Protein AF-A0A2J6H6L0-F1 (afdb_monomer_lite)

Structure (mmCIF, N/CA/C/O backbone):
data_AF-A0A2J6H6L0-F1
#
_entry.id   AF-A0A2J6H6L0-F1
#
loop_
_atom_site.group_PDB
_atom_site.id
_atom_site.type_symbol
_atom_site.label_atom_id
_atom_site.label_alt_id
_atom_site.label_comp_id
_atom_site.label_asym_id
_atom_site.label_entity_id
_atom_site.label_seq_id
_atom_site.pdbx_PDB_ins_code
_atom_site.Cartn_x
_atom_site.Cartn_y
_atom_site.Cartn_z
_atom_site.occupancy
_atom_site.B_iso_or_equiv
_atom_site.auth_seq_id
_atom_site.auth_comp_id
_atom_site.auth_asym_id
_atom_site.auth_atom_id
_atom_site.pdbx_PDB_model_num
ATOM 1 N N . MET A 1 1 ? -9.270 4.298 15.848 1.00 95.62 1 MET A N 1
ATOM 2 C CA . MET A 1 1 ? -9.483 4.550 14.409 1.00 95.62 1 MET A CA 1
ATOM 3 C C . MET A 1 1 ? -8.929 3.376 13.631 1.00 95.62 1 MET A C 1
ATOM 5 O O . MET A 1 1 ? -7.984 2.751 14.103 1.00 95.62 1 MET A O 1
ATOM 9 N N . LYS A 1 2 ? -9.512 3.080 12.476 1.00 97.06 2 LYS A N 1
ATOM 10 C CA . LYS A 1 2 ? -9.077 2.041 11.554 1.00 97.06 2 LYS A CA 1
ATOM 11 C C . LYS A 1 2 ? -8.289 2.673 10.411 1.00 97.06 2 LYS A C 1
ATOM 13 O O . LYS A 1 2 ? -8.849 3.412 9.605 1.00 97.06 2 LYS A O 1
ATOM 18 N N . PHE A 1 3 ? -6.991 2.406 10.368 1.00 97.88 3 PHE A N 1
ATOM 19 C CA . PHE A 1 3 ? -6.076 2.904 9.347 1.00 97.88 3 PHE A CA 1
ATOM 20 C C . PHE A 1 3 ? -6.000 1.912 8.192 1.00 97.88 3 PHE A C 1
ATOM 22 O O . PHE A 1 3 ? -5.641 0.759 8.401 1.00 97.88 3 PHE A O 1
ATOM 29 N N . PHE A 1 4 ? -6.288 2.346 6.972 1.00 97.44 4 PHE A N 1
ATOM 30 C CA . PHE A 1 4 ? -5.925 1.586 5.784 1.00 97.44 4 PHE A CA 1
ATOM 31 C C . PHE A 1 4 ? -4.509 1.955 5.344 1.00 97.44 4 PHE A C 1
ATOM 33 O O . PHE A 1 4 ? -4.210 3.140 5.182 1.00 97.44 4 PHE A O 1
ATOM 40 N N . LEU A 1 5 ? -3.656 0.952 5.143 1.00 96.88 5 LEU A N 1
ATOM 41 C CA . LEU A 1 5 ? -2.273 1.132 4.709 1.00 96.88 5 LEU A CA 1
ATOM 42 C C . LEU A 1 5 ? -2.144 0.839 3.209 1.00 96.88 5 LEU A C 1
ATOM 44 O O . LEU A 1 5 ? -2.508 -0.232 2.734 1.00 96.88 5 LEU A O 1
ATOM 48 N N . SER A 1 6 ? -1.621 1.813 2.466 1.00 95.50 6 SER A N 1
ATOM 49 C CA . SER A 1 6 ? -1.423 1.772 1.009 1.00 95.50 6 SER A CA 1
ATOM 50 C C . SER A 1 6 ? 0.059 1.879 0.628 1.00 95.50 6 SER A C 1
ATOM 52 O O . SER A 1 6 ? 0.442 2.691 -0.218 1.00 95.50 6 SER A O 1
ATOM 54 N N . PHE A 1 7 ? 0.916 1.168 1.353 1.00 94.00 7 PHE A N 1
ATOM 55 C CA . PHE A 1 7 ? 2.371 1.176 1.216 1.00 94.00 7 PHE A CA 1
ATOM 56 C C . PHE A 1 7 ? 2.935 0.059 2.092 1.00 94.00 7 PHE A C 1
ATOM 58 O O . PHE A 1 7 ? 2.274 -0.381 3.026 1.00 94.00 7 PHE A O 1
ATOM 65 N N . LEU A 1 8 ? 4.160 -0.376 1.811 1.00 89.81 8 LEU A N 1
ATOM 66 C CA . LEU A 1 8 ? 4.878 -1.351 2.634 1.00 89.81 8 LEU A CA 1
ATOM 67 C C . LEU A 1 8 ? 4.145 -2.677 2.927 1.00 89.81 8 LEU A C 1
ATOM 69 O O . LEU A 1 8 ? 4.583 -3.434 3.786 1.00 89.81 8 LEU A O 1
ATOM 73 N N . GLN A 1 9 ? 3.130 -3.034 2.140 1.00 92.06 9 GLN A N 1
ATOM 74 C CA . GLN A 1 9 ? 2.534 -4.369 2.117 1.00 92.06 9 GLN A CA 1
ATOM 75 C C . GLN A 1 9 ? 3.093 -5.212 0.962 1.00 92.06 9 GLN A C 1
ATOM 77 O O . GLN A 1 9 ? 3.163 -4.740 -0.176 1.00 92.06 9 GLN A O 1
ATOM 82 N N . SER A 1 10 ? 3.458 -6.466 1.238 1.00 91.50 10 SER A N 1
ATOM 83 C CA . SER A 1 10 ? 3.824 -7.426 0.196 1.00 91.50 10 SER A CA 1
ATOM 84 C C . SER A 1 10 ? 3.579 -8.870 0.638 1.00 91.50 10 SER A C 1
ATOM 86 O O . SER A 1 10 ? 3.953 -9.228 1.755 1.00 91.50 10 SER A O 1
ATOM 88 N N . PRO A 1 11 ? 3.026 -9.738 -0.229 1.00 87.25 11 PRO A N 1
ATOM 89 C CA . PRO A 1 11 ? 2.933 -11.174 0.036 1.00 87.25 11 PRO A CA 1
ATOM 90 C C . PRO A 1 11 ? 4.283 -11.895 -0.119 1.00 87.25 11 PRO A C 1
ATOM 92 O O . PRO A 1 11 ? 4.422 -13.051 0.278 1.00 87.25 11 PRO A O 1
ATOM 95 N N . VAL A 1 12 ? 5.276 -11.237 -0.727 1.00 89.50 12 VAL A N 1
ATOM 96 C CA . VAL A 1 12 ? 6.600 -11.803 -1.011 1.00 89.50 12 VAL A CA 1
ATOM 97 C C . VAL A 1 12 ? 7.718 -10.872 -0.557 1.00 89.50 12 VAL A C 1
ATOM 99 O O . VAL A 1 12 ? 7.549 -9.662 -0.431 1.00 89.50 12 VAL A O 1
ATOM 102 N N . ARG A 1 13 ? 8.912 -11.422 -0.347 1.00 89.44 13 ARG A N 1
ATOM 103 C CA . ARG A 1 13 ? 10.073 -10.615 0.024 1.00 89.44 13 ARG A CA 1
ATOM 104 C C . ARG A 1 13 ? 10.716 -9.989 -1.213 1.00 89.44 13 ARG A C 1
ATOM 106 O O . ARG A 1 13 ? 11.305 -10.699 -2.026 1.00 89.44 13 ARG A O 1
ATOM 113 N N . HIS A 1 14 ? 10.652 -8.665 -1.317 1.00 91.62 14 HIS A N 1
ATOM 114 C CA . HIS A 1 14 ? 11.340 -7.894 -2.357 1.00 91.62 14 HIS A CA 1
ATOM 115 C C . HIS A 1 14 ? 12.709 -7.395 -1.878 1.00 91.62 14 HIS A C 1
ATOM 117 O O . HIS A 1 14 ? 12.919 -7.244 -0.673 1.00 91.62 14 HIS A O 1
ATOM 123 N N . PRO A 1 15 ? 13.651 -7.085 -2.790 1.00 91.12 15 PRO A N 1
ATOM 124 C CA . PRO A 1 15 ? 14.948 -6.503 -2.446 1.00 91.12 15 PRO A CA 1
ATOM 125 C C . PRO A 1 15 ? 14.834 -5.006 -2.091 1.00 91.12 15 PRO A C 1
ATOM 127 O O . PRO A 1 15 ? 15.557 -4.171 -2.631 1.00 91.12 15 PRO A O 1
ATOM 130 N N . VAL A 1 16 ? 13.916 -4.655 -1.186 1.00 88.00 16 VAL A N 1
ATOM 131 C CA . VAL A 1 16 ? 13.722 -3.294 -0.675 1.00 88.00 16 VAL A CA 1
ATOM 132 C C . VAL A 1 16 ? 14.387 -3.198 0.707 1.00 88.00 16 VAL A C 1
ATOM 134 O O . VAL A 1 16 ? 13.987 -3.911 1.632 1.00 88.00 16 VAL A O 1
ATOM 137 N N . PRO A 1 17 ? 15.428 -2.362 0.884 1.00 86.38 17 PRO A N 1
ATOM 138 C CA . PRO A 1 17 ? 16.156 -2.276 2.148 1.00 86.38 17 PRO A CA 1
ATOM 139 C C . PRO A 1 17 ? 15.264 -1.887 3.331 1.00 86.38 17 PRO A C 1
ATOM 141 O O . PRO A 1 17 ? 14.474 -0.952 3.233 1.00 86.38 17 PRO A O 1
ATOM 144 N N . ALA A 1 18 ? 15.436 -2.582 4.462 1.00 85.38 18 ALA A N 1
ATOM 145 C CA . ALA A 1 18 ? 14.750 -2.319 5.737 1.00 85.38 18 ALA A CA 1
ATOM 146 C C . ALA A 1 18 ? 13.210 -2.272 5.664 1.00 85.38 18 ALA A C 1
ATOM 148 O O . ALA A 1 18 ? 12.556 -1.781 6.579 1.00 85.38 18 ALA A O 1
ATOM 149 N N . TYR A 1 19 ? 12.626 -2.798 4.593 1.00 84.94 19 TYR A N 1
ATOM 150 C CA . TYR A 1 19 ? 11.196 -2.747 4.346 1.00 84.94 19 TYR A CA 1
ATOM 151 C C . TYR A 1 19 ? 10.383 -3.452 5.442 1.00 84.94 19 TYR A C 1
ATOM 153 O O . TYR A 1 19 ? 9.518 -2.826 6.050 1.00 84.94 19 TYR A O 1
ATOM 161 N N . ASP A 1 20 ? 10.740 -4.702 5.765 1.00 86.00 20 ASP A N 1
ATOM 162 C CA . ASP A 1 20 ? 10.042 -5.512 6.777 1.00 86.00 20 ASP A CA 1
ATOM 163 C C . ASP A 1 20 ? 10.091 -4.835 8.159 1.00 86.00 20 ASP A C 1
ATOM 165 O O . ASP A 1 20 ? 9.158 -4.920 8.957 1.00 86.00 20 ASP A O 1
ATOM 169 N N . PHE A 1 21 ? 11.192 -4.125 8.440 1.00 91.44 21 PHE A N 1
ATOM 170 C CA . PHE A 1 21 ? 11.355 -3.355 9.670 1.00 91.44 21 PHE A CA 1
ATOM 171 C C . PHE A 1 21 ? 10.363 -2.189 9.732 1.00 91.44 21 PHE A C 1
ATOM 173 O O . PHE A 1 21 ? 9.690 -2.023 10.747 1.00 91.44 21 PHE A O 1
ATOM 180 N N . TRP A 1 22 ? 10.246 -1.395 8.662 1.00 91.12 22 TRP A N 1
ATOM 181 C CA . TRP A 1 22 ? 9.327 -0.254 8.628 1.00 91.12 22 TRP A CA 1
ATOM 182 C C . TRP A 1 22 ? 7.861 -0.683 8.635 1.00 91.12 22 TRP A C 1
ATOM 184 O O . TRP A 1 22 ? 7.061 -0.074 9.346 1.00 91.12 22 TRP A O 1
ATOM 194 N N . GLU A 1 23 ? 7.520 -1.744 7.902 1.00 91.75 23 GLU A N 1
ATOM 195 C CA . GLU A 1 23 ? 6.189 -2.352 7.930 1.00 91.75 23 GLU A CA 1
ATOM 196 C C . GLU A 1 23 ? 5.808 -2.753 9.365 1.00 91.75 23 GLU A C 1
ATOM 198 O O . GLU A 1 23 ? 4.762 -2.345 9.880 1.00 91.75 23 GLU A O 1
ATOM 203 N N . HIS A 1 24 ? 6.690 -3.494 10.043 1.00 93.38 24 HIS A N 1
ATOM 204 C CA . HIS A 1 24 ? 6.492 -3.924 11.424 1.00 93.38 24 HIS A CA 1
ATOM 205 C C . HIS A 1 24 ? 6.364 -2.741 12.389 1.00 93.38 24 HIS A C 1
ATOM 207 O O . HIS A 1 24 ? 5.430 -2.692 13.193 1.00 93.38 24 HIS A O 1
ATOM 213 N N . TYR A 1 25 ? 7.285 -1.778 12.298 1.00 94.81 25 TYR A N 1
ATOM 214 C CA . TYR A 1 25 ? 7.315 -0.607 13.168 1.00 94.81 25 TYR A CA 1
ATOM 215 C C . TYR A 1 25 ? 6.021 0.206 13.058 1.00 94.81 25 TYR A C 1
ATOM 217 O O . TYR A 1 25 ? 5.428 0.573 14.071 1.00 94.81 25 TYR A O 1
ATOM 225 N N . LEU A 1 26 ? 5.535 0.437 11.837 1.00 94.62 26 LEU A N 1
ATOM 226 C CA . LEU A 1 26 ? 4.325 1.218 11.607 1.00 94.62 26 LEU A CA 1
ATOM 227 C C . LEU A 1 26 ? 3.066 0.491 12.100 1.00 94.62 26 LEU A C 1
ATOM 229 O O . LEU A 1 26 ? 2.248 1.078 12.811 1.00 94.62 26 LEU A O 1
ATOM 233 N N . LYS A 1 27 ? 2.927 -0.800 11.775 1.00 96.31 27 LYS A N 1
ATOM 234 C CA . LYS A 1 27 ? 1.789 -1.627 12.207 1.00 96.31 27 LYS A CA 1
ATOM 235 C C . LYS A 1 27 ? 1.706 -1.745 13.728 1.00 96.31 27 LYS A C 1
ATOM 237 O O . LYS A 1 27 ? 0.604 -1.706 14.280 1.00 96.31 27 LYS A O 1
ATOM 242 N N . ASN A 1 28 ? 2.845 -1.873 14.405 1.00 97.38 28 ASN A N 1
ATOM 243 C CA . ASN A 1 28 ? 2.885 -1.902 15.865 1.00 97.38 28 ASN A CA 1
ATOM 244 C C . ASN A 1 28 ? 2.629 -0.528 16.471 1.00 97.38 28 ASN A C 1
ATOM 246 O O . ASN A 1 28 ? 1.815 -0.443 17.380 1.00 97.38 28 ASN A O 1
ATOM 250 N N . GLY A 1 29 ? 3.210 0.542 15.924 1.00 97.56 29 GLY A N 1
ATOM 251 C CA . GLY A 1 29 ? 2.959 1.902 16.406 1.00 97.56 29 GLY A CA 1
ATOM 252 C C . GLY A 1 29 ? 1.475 2.285 16.360 1.00 97.56 29 GLY A C 1
ATOM 253 O O . GLY A 1 29 ? 0.954 2.857 17.315 1.00 97.56 29 GLY A O 1
ATOM 254 N N . ILE A 1 30 ? 0.754 1.899 15.297 1.00 97.69 30 ILE A N 1
ATOM 255 C CA . ILE A 1 30 ? -0.706 2.089 15.212 1.00 97.69 30 ILE A CA 1
ATOM 256 C C . ILE A 1 30 ? -1.422 1.319 16.332 1.00 97.69 30 ILE A C 1
ATOM 258 O O . ILE A 1 30 ? -2.292 1.872 17.005 1.00 97.69 30 ILE A O 1
ATOM 262 N N . LYS A 1 31 ? -1.047 0.056 16.565 1.00 98.19 31 LYS A N 1
ATOM 263 C CA . LYS A 1 31 ? -1.644 -0.768 17.627 1.00 98.19 31 LYS A CA 1
ATOM 264 C C . LYS A 1 31 ? -1.355 -0.223 19.026 1.00 98.19 31 LYS A C 1
ATOM 266 O O . LYS A 1 31 ? -2.270 -0.135 19.840 1.00 98.19 31 LYS A O 1
ATOM 271 N N . GLU A 1 32 ? -0.116 0.171 19.299 1.00 98.25 32 GLU A N 1
ATOM 272 C CA . GLU A 1 32 ? 0.321 0.750 20.576 1.00 98.25 32 GLU A CA 1
ATOM 273 C C . GLU A 1 32 ? -0.398 2.068 20.888 1.00 98.25 32 GLU A C 1
ATOM 275 O O . GLU A 1 32 ? -0.712 2.341 22.044 1.00 98.25 32 GLU A O 1
ATOM 280 N N . ALA A 1 33 ? -0.751 2.844 19.859 1.00 98.00 33 ALA A N 1
ATOM 281 C CA . ALA A 1 33 ? -1.574 4.045 19.989 1.00 98.00 33 ALA A CA 1
ATOM 282 C C . ALA A 1 33 ? -3.074 3.762 20.248 1.00 98.00 33 ALA A C 1
ATOM 284 O O . ALA A 1 33 ? -3.874 4.6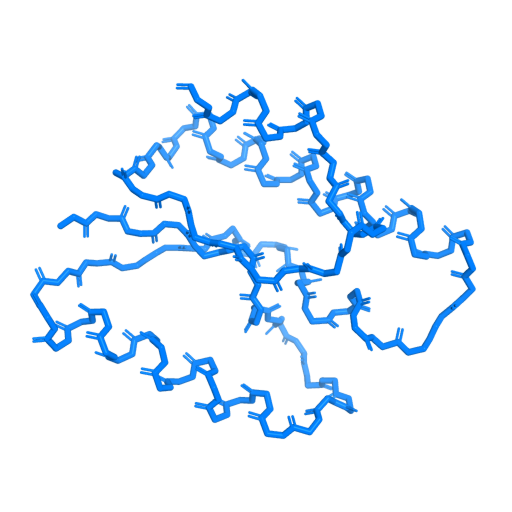95 20.315 1.00 98.00 33 ALA A O 1
ATOM 285 N N . GLY A 1 34 ? -3.489 2.496 20.384 1.00 98.12 34 GLY A N 1
ATOM 286 C CA . GLY A 1 34 ? -4.891 2.118 20.592 1.00 98.12 34 GLY A CA 1
ATOM 287 C C . GLY A 1 34 ? -5.734 2.201 19.317 1.00 98.12 34 GLY A C 1
ATOM 288 O O . GLY A 1 34 ? -6.921 2.543 19.359 1.00 98.12 34 GLY A O 1
ATOM 289 N N . HIS A 1 35 ? -5.126 1.953 18.157 1.00 98.44 35 HIS A N 1
ATOM 290 C CA . HIS A 1 35 ? -5.792 1.970 16.857 1.00 98.44 35 HIS A CA 1
ATOM 291 C C . HIS A 1 35 ? -5.666 0.624 16.139 1.00 98.44 35 HIS A C 1
ATOM 293 O O . HIS A 1 35 ? -4.862 -0.236 16.491 1.00 98.44 35 HIS A O 1
ATOM 299 N N . GLU A 1 36 ? -6.489 0.439 15.113 1.00 98.12 36 GLU A N 1
ATOM 300 C CA . GLU A 1 36 ? -6.452 -0.733 14.247 1.00 98.12 36 GLU A CA 1
ATOM 301 C C . GLU A 1 36 ? -5.858 -0.350 12.898 1.00 98.12 36 GLU A C 1
ATOM 303 O O . GLU A 1 36 ? -5.992 0.789 12.447 1.00 98.12 36 GLU A O 1
ATOM 308 N N . TRP A 1 37 ? -5.245 -1.314 12.222 1.00 97.44 37 TRP A N 1
ATOM 309 C CA . TRP A 1 37 ? -4.839 -1.171 10.832 1.00 97.44 37 TRP A CA 1
ATOM 310 C C . TRP A 1 37 ? -5.463 -2.271 9.983 1.00 97.44 37 TRP A C 1
ATOM 312 O O . TRP A 1 37 ? -5.828 -3.341 10.474 1.00 97.44 37 TRP A O 1
ATOM 322 N N . MET A 1 38 ? -5.591 -1.988 8.697 1.00 97.00 38 MET A N 1
ATOM 323 C CA . MET A 1 38 ? -6.075 -2.905 7.684 1.00 97.00 38 MET A CA 1
ATOM 324 C C . MET A 1 38 ? -5.364 -2.643 6.357 1.00 97.00 38 MET A C 1
ATOM 326 O O . MET A 1 38 ? -4.884 -1.545 6.089 1.00 97.00 38 MET A O 1
ATOM 330 N N . GLU A 1 39 ? -5.327 -3.668 5.525 1.00 96.75 39 GLU A N 1
ATOM 331 C CA . GLU A 1 39 ? -4.665 -3.693 4.223 1.00 96.75 39 GLU A CA 1
ATOM 332 C C . GLU A 1 39 ? -5.581 -4.390 3.217 1.00 96.75 39 GLU A C 1
ATOM 334 O O . GLU A 1 39 ? -6.536 -5.061 3.622 1.00 96.75 39 GLU A O 1
ATOM 339 N N . CYS A 1 40 ? -5.317 -4.217 1.920 1.00 96.12 40 CYS A N 1
ATOM 340 C CA . CYS A 1 40 ? -5.996 -4.974 0.871 1.00 96.12 40 CYS A CA 1
ATOM 341 C C . CYS A 1 40 ? -5.180 -6.245 0.600 1.00 96.12 40 CYS A C 1
ATOM 343 O O . CYS A 1 40 ? -4.117 -6.116 0.002 1.00 96.12 40 CYS A O 1
ATOM 345 N N . PRO A 1 41 ? -5.621 -7.447 1.022 1.00 93.06 41 PRO A N 1
ATOM 346 C CA . PRO A 1 41 ? -4.761 -8.637 1.091 1.00 93.06 41 PRO A CA 1
ATOM 347 C C . PRO A 1 41 ? -4.043 -9.006 -0.213 1.00 93.06 41 PRO A C 1
ATOM 349 O O . PRO A 1 41 ? -2.928 -9.519 -0.167 1.00 93.06 41 PRO A O 1
ATOM 352 N N . ASP A 1 42 ? -4.664 -8.707 -1.353 1.00 91.69 42 ASP A N 1
ATOM 353 C CA . ASP A 1 42 ? -4.186 -9.109 -2.677 1.00 91.69 42 ASP A CA 1
ATOM 354 C C . ASP A 1 42 ? -3.201 -8.107 -3.312 1.00 91.69 42 ASP A C 1
ATOM 356 O O . ASP A 1 42 ? -2.607 -8.391 -4.354 1.00 91.69 42 ASP A O 1
ATOM 360 N N . VAL A 1 43 ? -2.974 -6.951 -2.676 1.00 95.75 43 VAL A N 1
ATOM 361 C CA . VAL A 1 43 ? -2.104 -5.899 -3.215 1.00 95.75 43 VAL A CA 1
ATOM 362 C C . VAL A 1 43 ? -0.665 -6.051 -2.727 1.00 95.75 43 VAL A C 1
ATOM 364 O O . VAL A 1 43 ? -0.376 -6.104 -1.533 1.00 95.75 43 VAL A O 1
ATOM 367 N N . ASP A 1 44 ? 0.263 -6.041 -3.680 1.00 95.38 44 ASP A N 1
ATOM 368 C CA . ASP A 1 44 ? 1.702 -5.970 -3.435 1.00 95.38 44 ASP A CA 1
ATOM 369 C C . ASP A 1 44 ? 2.193 -4.533 -3.664 1.00 95.38 44 ASP A C 1
ATOM 371 O O . ASP A 1 44 ? 2.575 -4.147 -4.773 1.00 95.38 44 ASP A O 1
ATOM 375 N N . TRP A 1 45 ? 2.147 -3.713 -2.613 1.00 95.06 45 TRP A N 1
ATOM 376 C CA . TRP A 1 45 ? 2.610 -2.327 -2.659 1.00 95.06 45 TRP A CA 1
ATOM 377 C C . TRP A 1 45 ? 4.138 -2.224 -2.778 1.00 95.06 45 TRP A C 1
ATOM 379 O O 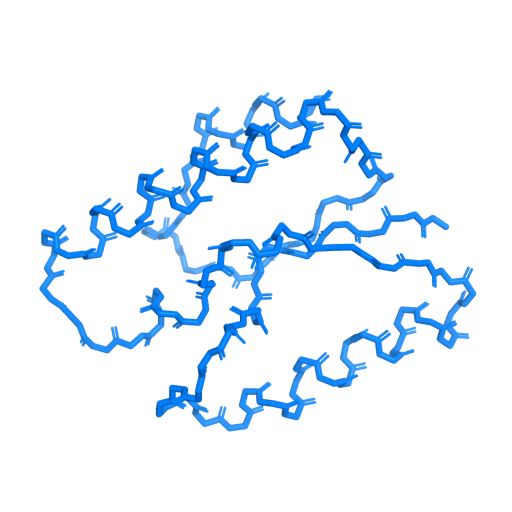. TRP A 1 45 ? 4.631 -1.304 -3.435 1.00 95.06 45 TRP A O 1
ATOM 389 N N . ALA A 1 46 ? 4.900 -3.161 -2.200 1.00 93.56 46 ALA A N 1
ATOM 390 C CA . ALA A 1 46 ? 6.362 -3.187 -2.330 1.00 93.56 46 ALA A CA 1
ATOM 391 C C . ALA A 1 46 ? 6.836 -3.326 -3.768 1.00 93.56 46 ALA A C 1
ATOM 393 O O . ALA A 1 46 ? 7.857 -2.740 -4.128 1.00 93.56 46 ALA A O 1
ATOM 394 N N . LYS A 1 47 ? 6.124 -4.106 -4.587 1.00 94.25 47 LYS A N 1
ATOM 395 C CA . LYS A 1 47 ? 6.504 -4.356 -5.980 1.00 94.25 47 LYS A CA 1
ATOM 396 C C . LYS A 1 47 ? 6.673 -3.067 -6.777 1.00 94.25 47 LYS A C 1
ATOM 398 O O . LYS A 1 47 ? 7.534 -3.003 -7.651 1.00 94.25 47 LYS A O 1
ATOM 403 N N . GLY A 1 48 ? 5.924 -2.015 -6.448 1.00 93.75 48 GLY A N 1
ATOM 404 C CA . GLY A 1 48 ? 6.077 -0.697 -7.066 1.00 93.75 48 GLY A CA 1
ATOM 405 C C . GLY A 1 48 ? 7.422 -0.022 -6.801 1.00 93.75 48 GLY A C 1
ATOM 406 O O . GLY A 1 48 ? 7.783 0.898 -7.530 1.00 93.75 48 GLY A O 1
ATOM 407 N N . LEU A 1 49 ? 8.154 -0.448 -5.768 1.00 91.88 49 LEU A N 1
ATOM 408 C CA . LEU A 1 49 ? 9.452 0.100 -5.358 1.00 91.88 49 LEU A CA 1
ATOM 409 C C . LEU A 1 49 ? 10.640 -0.650 -5.981 1.00 91.88 49 LEU A C 1
ATOM 411 O O . LEU A 1 49 ? 11.780 -0.205 -5.856 1.00 91.88 49 LEU A O 1
ATOM 415 N N . VAL A 1 50 ? 10.395 -1.789 -6.632 1.00 92.75 50 VAL A N 1
ATOM 416 C CA . VAL A 1 50 ? 11.435 -2.608 -7.263 1.00 92.75 50 VAL A CA 1
ATOM 417 C C . VAL A 1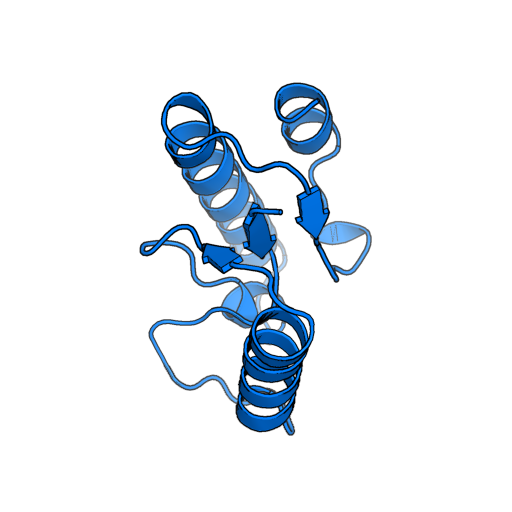 50 ? 11.722 -2.092 -8.680 1.00 92.75 50 VAL A C 1
ATOM 419 O O . VAL A 1 50 ? 10.789 -1.678 -9.376 1.00 92.75 50 VAL A O 1
ATOM 422 N N . PRO A 1 51 ? 12.988 -2.124 -9.148 1.00 92.06 51 PRO A N 1
ATOM 423 C CA . PRO A 1 51 ? 13.318 -1.776 -10.526 1.00 92.06 51 PRO A CA 1
ATOM 424 C C . PRO A 1 51 ? 12.513 -2.601 -11.537 1.00 92.06 51 PRO A C 1
ATOM 426 O O . PRO A 1 51 ? 12.554 -3.830 -11.524 1.00 92.06 51 PRO A O 1
ATOM 429 N N . GLN A 1 52 ? 11.802 -1.919 -12.432 1.00 94.25 52 GLN A N 1
ATOM 430 C CA . GLN A 1 52 ? 10.986 -2.529 -13.481 1.00 94.25 52 GLN A CA 1
ATOM 431 C C . GLN A 1 52 ? 10.837 -1.572 -14.669 1.00 94.25 52 GLN A C 1
ATOM 433 O O . GLN A 1 52 ? 11.181 -0.391 -14.571 1.00 94.25 52 GLN A O 1
ATOM 438 N N . SER A 1 53 ? 10.350 -2.074 -15.807 1.00 96.81 53 SER A N 1
ATOM 439 C CA . SER A 1 53 ? 10.069 -1.210 -16.956 1.00 96.81 53 SER A CA 1
ATOM 440 C C . SER A 1 53 ? 8.921 -0.245 -16.652 1.00 96.81 53 SER A C 1
ATOM 442 O O . SER A 1 53 ? 8.091 -0.489 -15.776 1.00 96.81 53 SER A O 1
ATOM 444 N N . VAL A 1 54 ? 8.847 0.847 -17.416 1.00 95.81 54 VAL A N 1
ATOM 445 C CA . VAL A 1 54 ? 7.752 1.823 -17.307 1.00 95.81 54 VAL A CA 1
ATOM 446 C C . VAL A 1 54 ? 6.391 1.153 -17.517 1.00 95.81 54 VAL A C 1
ATOM 448 O O . VAL A 1 54 ? 5.460 1.429 -16.767 1.00 95.81 54 VAL A O 1
ATOM 451 N N . ASP A 1 55 ? 6.286 0.228 -18.473 1.00 97.38 55 ASP A N 1
ATOM 452 C CA . ASP A 1 55 ? 5.042 -0.500 -18.744 1.00 97.38 55 ASP A CA 1
ATOM 453 C C . ASP A 1 55 ? 4.631 -1.394 -17.569 1.00 97.38 55 ASP A C 1
ATOM 455 O O . ASP A 1 55 ? 3.468 -1.389 -17.172 1.00 97.38 55 ASP A O 1
ATOM 459 N N . MET A 1 56 ? 5.587 -2.102 -16.954 1.00 97.12 56 MET A N 1
ATOM 460 C CA . MET A 1 56 ? 5.321 -2.917 -15.762 1.00 97.12 56 MET A CA 1
ATOM 461 C C . MET A 1 56 ? 4.900 -2.059 -14.570 1.00 97.12 56 MET A C 1
ATOM 463 O O . MET A 1 56 ? 3.967 -2.423 -13.858 1.00 97.12 56 MET A O 1
ATOM 467 N N . LEU A 1 57 ? 5.541 -0.903 -14.379 1.00 96.44 57 LEU A N 1
ATOM 468 C CA . LEU A 1 57 ? 5.190 0.032 -13.315 1.00 96.44 57 LEU A CA 1
ATOM 469 C C . LEU A 1 57 ? 3.794 0.632 -13.525 1.00 96.44 57 LEU A C 1
ATOM 471 O O . LEU A 1 57 ? 3.027 0.753 -12.573 1.00 96.44 57 LEU A O 1
ATOM 475 N N . ASN A 1 58 ? 3.445 0.981 -14.764 1.00 96.75 58 ASN A N 1
ATOM 476 C CA . ASN A 1 58 ? 2.118 1.487 -15.110 1.00 96.75 58 ASN A CA 1
ATOM 477 C C . ASN A 1 58 ? 1.032 0.427 -14.893 1.00 96.75 58 ASN A C 1
ATOM 479 O O . ASN A 1 58 ? -0.014 0.753 -14.333 1.00 96.75 58 ASN A O 1
ATOM 483 N N . GLN A 1 59 ? 1.295 -0.821 -15.293 1.00 97.50 59 GLN A N 1
ATOM 484 C CA . GLN A 1 59 ? 0.385 -1.941 -15.062 1.00 97.50 59 GLN A CA 1
ATOM 485 C C . GLN A 1 59 ? 0.198 -2.196 -13.564 1.00 97.50 59 GLN A C 1
ATOM 487 O O . GLN A 1 59 ? -0.928 -2.203 -13.083 1.00 97.50 59 GLN A O 1
ATOM 492 N N . TRP A 1 60 ? 1.297 -2.302 -12.809 1.00 97.00 60 TRP A N 1
ATOM 493 C CA . TRP A 1 60 ? 1.253 -2.450 -11.353 1.00 97.00 60 TRP A CA 1
ATOM 494 C C . TRP A 1 60 ? 0.440 -1.336 -10.695 1.00 97.00 60 TRP A C 1
ATOM 496 O O . TRP A 1 60 ? -0.391 -1.613 -9.836 1.00 97.00 60 TRP A O 1
ATOM 506 N N . ARG A 1 61 ? 0.655 -0.081 -11.108 1.00 97.19 61 ARG A N 1
ATOM 507 C CA . ARG A 1 61 ? -0.074 1.061 -10.557 1.00 97.19 61 ARG A CA 1
ATOM 508 C C . ARG A 1 61 ? -1.572 0.912 -10.803 1.00 97.19 61 ARG A C 1
ATOM 510 O O . ARG A 1 61 ? -2.344 1.091 -9.868 1.00 97.19 61 ARG A O 1
ATOM 517 N N . ALA A 1 62 ? -1.976 0.597 -12.034 1.00 97.12 62 ALA A N 1
ATOM 518 C CA . ALA A 1 62 ? -3.383 0.405 -12.371 1.00 97.12 62 ALA A CA 1
ATOM 519 C C . ALA A 1 62 ? -4.010 -0.716 -11.525 1.00 97.12 62 ALA A C 1
ATOM 521 O O . ALA A 1 62 ? -5.022 -0.485 -10.864 1.00 97.12 62 ALA A O 1
ATOM 522 N N . ASP A 1 63 ? -3.351 -1.875 -11.461 1.00 97.31 63 ASP A N 1
ATOM 523 C CA . ASP A 1 63 ? -3.837 -3.050 -10.734 1.00 97.31 63 ASP A CA 1
ATOM 524 C C . ASP A 1 63 ? -3.942 -2.790 -9.222 1.00 97.31 63 ASP A C 1
ATOM 526 O O . ASP A 1 63 ? -4.960 -3.097 -8.601 1.00 97.31 63 ASP A O 1
ATOM 530 N N . ALA A 1 64 ? -2.901 -2.205 -8.618 1.00 97.25 64 ALA A N 1
ATOM 531 C CA . ALA A 1 64 ? -2.842 -1.948 -7.180 1.00 97.25 64 ALA A CA 1
ATOM 532 C C . ALA A 1 64 ? -3.924 -0.956 -6.734 1.00 97.25 64 ALA A C 1
ATOM 534 O O . ALA A 1 64 ? -4.594 -1.174 -5.718 1.00 97.25 64 ALA A O 1
ATOM 535 N N . TRP A 1 65 ? -4.131 0.118 -7.504 1.00 97.44 65 TRP A N 1
ATOM 536 C CA . TRP A 1 65 ? -5.178 1.092 -7.212 1.00 97.44 65 TRP A CA 1
ATOM 537 C C . TRP A 1 65 ? -6.572 0.518 -7.449 1.00 97.44 65 TRP A C 1
ATOM 539 O O . TRP A 1 65 ? -7.430 0.694 -6.587 1.00 97.44 65 TRP A O 1
ATOM 549 N N . GLU A 1 66 ? -6.811 -0.21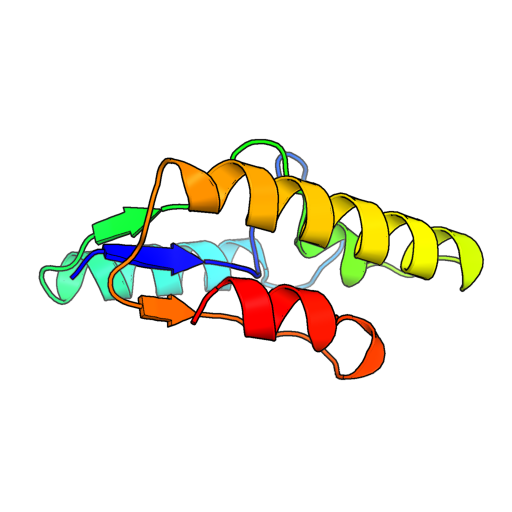2 -8.542 1.00 96.88 66 GLU A N 1
ATOM 550 C CA . GLU A 1 66 ? -8.115 -0.836 -8.800 1.00 96.88 66 GLU A CA 1
ATOM 551 C C . GLU A 1 66 ? -8.518 -1.796 -7.671 1.00 96.88 66 GLU A C 1
ATOM 553 O O . GLU A 1 66 ? -9.621 -1.688 -7.122 1.00 96.88 66 GLU A O 1
ATOM 558 N N . GLN A 1 67 ? -7.616 -2.697 -7.278 1.00 96.81 67 GLN A N 1
ATOM 559 C CA . GLN A 1 67 ? -7.849 -3.638 -6.181 1.00 96.81 67 GLN A CA 1
ATOM 560 C C . GLN A 1 67 ? -8.124 -2.910 -4.864 1.00 96.81 67 GLN A C 1
ATOM 562 O O . GLN A 1 67 ? -9.090 -3.224 -4.165 1.00 96.81 67 GLN A O 1
ATOM 567 N N . THR A 1 68 ? -7.332 -1.878 -4.565 1.00 97.00 68 THR A N 1
ATOM 568 C CA . THR A 1 68 ? -7.505 -1.050 -3.367 1.00 97.00 68 THR A CA 1
ATOM 569 C C . THR A 1 68 ? -8.872 -0.380 -3.340 1.00 97.00 68 THR A C 1
ATOM 571 O O . THR A 1 68 ? -9.593 -0.502 -2.352 1.00 97.00 68 THR A O 1
ATOM 574 N N . ILE A 1 69 ? -9.282 0.276 -4.428 1.00 96.69 69 ILE A N 1
ATOM 575 C CA . ILE A 1 69 ? -10.597 0.921 -4.513 1.00 96.69 69 ILE A CA 1
ATOM 576 C C . ILE A 1 69 ? -11.719 -0.101 -4.353 1.00 96.69 69 ILE A C 1
ATOM 578 O O . ILE A 1 69 ? -12.664 0.132 -3.598 1.00 96.69 69 ILE A O 1
ATOM 582 N N . ASN A 1 70 ? -11.617 -1.250 -5.019 1.00 96.31 70 ASN A N 1
ATOM 583 C CA . ASN A 1 70 ? -12.627 -2.297 -4.917 1.00 96.31 70 ASN A CA 1
ATOM 584 C C . ASN A 1 70 ? -12.752 -2.850 -3.494 1.00 96.31 70 ASN A C 1
ATOM 586 O O . ASN A 1 70 ? -13.867 -3.043 -3.010 1.00 96.31 70 ASN A O 1
ATOM 590 N N . TYR A 1 71 ? -11.634 -3.034 -2.798 1.00 96.94 71 TYR A N 1
ATOM 591 C CA . TYR A 1 71 ? -11.631 -3.469 -1.409 1.00 96.94 71 TYR A CA 1
ATOM 592 C C . TYR A 1 71 ? -12.226 -2.415 -0.462 1.00 96.94 71 TYR A C 1
ATOM 594 O O . TYR A 1 71 ? -13.039 -2.744 0.407 1.00 96.94 71 TYR A O 1
ATOM 602 N N . LEU A 1 72 ? -11.887 -1.140 -0.665 1.00 96.44 72 LEU A N 1
ATOM 603 C CA . LEU A 1 72 ? -12.351 -0.028 0.166 1.00 96.44 72 LEU A CA 1
ATOM 604 C C . LEU A 1 72 ? -13.852 0.269 0.025 1.00 96.44 72 LEU A C 1
ATOM 606 O O . LEU A 1 72 ? -14.445 0.791 0.970 1.00 96.44 72 LEU A O 1
ATOM 610 N N . LYS A 1 73 ? -14.500 -0.127 -1.083 1.00 94.50 73 LYS A N 1
ATOM 611 C CA . LYS A 1 73 ? -15.967 -0.020 -1.250 1.00 94.50 73 LYS A CA 1
ATOM 612 C C . LYS A 1 73 ? -16.745 -0.721 -0.132 1.00 94.50 73 LYS A C 1
ATOM 614 O O . LYS A 1 73 ? -17.776 -0.212 0.292 1.00 94.50 73 LYS A O 1
ATOM 619 N N . ASN A 1 74 ? -16.243 -1.859 0.350 1.00 94.50 74 ASN A N 1
ATOM 620 C CA . ASN A 1 74 ? -16.888 -2.653 1.403 1.00 94.50 74 ASN A CA 1
ATOM 621 C C . ASN A 1 74 ? -16.182 -2.545 2.763 1.00 94.50 74 ASN A C 1
ATOM 623 O O . ASN A 1 74 ? -16.689 -3.055 3.758 1.00 94.50 74 ASN A O 1
ATOM 627 N N . ASN A 1 75 ? -15.020 -1.889 2.819 1.00 95.75 75 ASN A N 1
ATOM 628 C CA . ASN A 1 75 ? -14.175 -1.823 4.007 1.00 95.75 75 ASN A CA 1
ATOM 629 C C . ASN A 1 75 ? -13.661 -0.395 4.231 1.00 95.75 75 ASN A C 1
ATOM 631 O O . ASN A 1 75 ? -12.460 -0.141 4.131 1.00 95.75 75 ASN A O 1
ATOM 635 N N . ARG A 1 76 ? -14.567 0.554 4.506 1.00 94.75 76 ARG A N 1
ATOM 636 C CA . ARG A 1 76 ? -14.176 1.956 4.720 1.00 94.75 76 ARG A CA 1
ATOM 637 C C . ARG A 1 76 ? -13.305 2.116 5.982 1.00 94.75 76 ARG A C 1
ATOM 639 O O . ARG A 1 76 ? -13.736 1.699 7.059 1.00 94.75 76 ARG A O 1
ATOM 646 N N . PRO A 1 77 ? -12.113 2.729 5.872 1.00 96.44 77 PRO A N 1
ATOM 647 C CA . PRO A 1 77 ? -11.281 3.098 7.006 1.00 96.44 77 PRO A CA 1
ATOM 648 C C . PRO A 1 77 ? -11.667 4.482 7.536 1.00 96.44 77 PRO A C 1
ATOM 650 O O . PRO A 1 77 ? -12.293 5.277 6.836 1.00 96.44 77 PRO A O 1
ATOM 653 N N . ASP A 1 78 ? -11.212 4.796 8.746 1.00 97.25 78 ASP A N 1
ATOM 654 C CA . ASP A 1 78 ? -11.267 6.162 9.276 1.00 97.25 78 ASP A CA 1
ATOM 655 C C . ASP A 1 78 ? -10.126 7.024 8.714 1.00 97.25 78 ASP A C 1
ATOM 657 O O . ASP A 1 78 ? -10.264 8.236 8.563 1.00 97.25 78 ASP A O 1
ATOM 661 N N . VAL A 1 79 ? -8.978 6.400 8.425 1.00 96.38 79 VAL A N 1
ATOM 662 C CA . VAL A 1 79 ? -7.786 7.068 7.888 1.00 96.38 79 VAL A CA 1
ATOM 663 C C . VAL A 1 79 ? -7.213 6.247 6.743 1.00 96.38 79 VAL A C 1
ATOM 665 O O . VAL A 1 79 ? -6.941 5.061 6.905 1.00 96.38 79 VAL A O 1
ATOM 668 N N . PHE A 1 80 ? -6.970 6.884 5.601 1.00 96.12 80 PHE A N 1
ATOM 669 C CA . PHE A 1 80 ? -6.175 6.313 4.518 1.00 96.12 80 PHE A CA 1
ATOM 670 C C . PHE A 1 80 ? -4.743 6.845 4.615 1.00 96.12 80 PHE A C 1
ATOM 672 O O . PHE A 1 80 ? -4.521 8.050 4.491 1.00 96.12 80 PHE A O 1
ATOM 679 N N . LEU A 1 81 ? -3.775 5.959 4.851 1.00 95.44 81 LEU A N 1
ATOM 680 C CA . LEU A 1 81 ? -2.364 6.306 4.987 1.00 95.44 81 LEU A CA 1
ATOM 681 C C . LEU A 1 81 ? -1.559 5.690 3.842 1.00 95.44 81 LEU A C 1
ATOM 683 O O . LEU A 1 81 ? -1.599 4.483 3.604 1.00 95.44 81 LEU A O 1
ATOM 687 N N . SER A 1 82 ? -0.806 6.529 3.139 1.00 93.12 82 SER A N 1
ATOM 688 C CA . SER A 1 82 ? -0.005 6.143 1.982 1.00 93.12 82 SER A CA 1
ATOM 689 C C . SER A 1 82 ? 1.362 6.817 2.033 1.00 93.12 82 SER A C 1
ATOM 691 O O . SER A 1 82 ? 1.492 7.937 2.528 1.00 93.12 82 SER A O 1
ATOM 693 N N . TYR A 1 83 ? 2.374 6.130 1.509 1.00 91.31 83 TYR A N 1
ATOM 694 C CA . TYR A 1 83 ? 3.733 6.637 1.356 1.00 91.31 83 TYR A CA 1
ATOM 695 C C . TYR A 1 83 ? 4.287 6.150 0.015 1.00 91.31 83 TYR A C 1
ATOM 697 O O . TYR A 1 83 ? 4.882 5.078 -0.083 1.00 91.31 83 TYR A O 1
ATOM 705 N N . LEU A 1 84 ? 4.002 6.922 -1.034 1.00 92.62 84 LEU A N 1
ATOM 706 C CA . LEU A 1 84 ? 4.272 6.574 -2.427 1.00 92.62 84 LEU A CA 1
ATOM 707 C C . LEU A 1 84 ? 5.015 7.711 -3.133 1.00 92.62 84 LEU A C 1
ATOM 709 O O . LEU A 1 84 ? 4.829 8.890 -2.821 1.00 92.62 84 LEU A O 1
ATOM 713 N N . TYR A 1 85 ? 5.822 7.365 -4.133 1.00 93.12 85 TYR A N 1
ATOM 714 C CA . TYR A 1 85 ? 6.402 8.346 -5.045 1.00 93.12 85 TYR A CA 1
ATOM 715 C C . TYR A 1 85 ? 5.326 8.948 -5.962 1.00 93.12 85 TYR A C 1
ATOM 717 O O . TYR A 1 85 ? 4.361 8.264 -6.305 1.00 93.12 85 TYR A O 1
ATOM 725 N N . PRO A 1 86 ? 5.509 10.187 -6.464 1.00 94.00 86 PRO A N 1
ATOM 726 C CA . PRO A 1 86 ? 4.491 10.866 -7.271 1.00 94.00 86 PRO A CA 1
ATOM 727 C C . PRO A 1 86 ? 3.972 10.064 -8.473 1.00 94.00 86 PRO A C 1
ATOM 729 O O . PRO A 1 86 ? 2.786 10.108 -8.775 1.00 94.00 86 PRO A O 1
ATOM 732 N N . HIS A 1 87 ? 4.834 9.296 -9.146 1.00 93.56 87 HIS A N 1
ATOM 733 C CA . HIS A 1 87 ? 4.452 8.509 -10.324 1.00 93.56 87 HIS A CA 1
ATOM 734 C C . HIS A 1 87 ? 3.634 7.248 -9.987 1.00 93.56 87 HIS A C 1
ATOM 736 O O . HIS A 1 87 ? 2.965 6.705 -10.868 1.00 93.56 87 HIS A O 1
ATOM 742 N N . GLN A 1 88 ? 3.673 6.796 -8.730 1.00 95.19 88 GLN A N 1
ATOM 743 C CA . GLN A 1 88 ? 2.913 5.652 -8.222 1.00 95.19 88 GLN A CA 1
ATOM 744 C C . GLN A 1 88 ? 1.503 6.050 -7.767 1.00 95.19 88 GLN A C 1
ATOM 746 O O . GLN A 1 88 ? 0.658 5.182 -7.574 1.00 95.19 88 GLN A O 1
ATOM 751 N N . VAL A 1 89 ? 1.232 7.345 -7.586 1.00 95.25 89 VAL A N 1
ATOM 752 C CA . VAL A 1 89 ? -0.069 7.836 -7.123 1.00 95.25 89 VAL A CA 1
ATOM 753 C C . VAL A 1 89 ? -1.040 7.954 -8.296 1.00 95.25 89 VAL A C 1
ATOM 755 O O . VAL A 1 89 ? -0.748 8.620 -9.288 1.00 95.25 89 VAL A O 1
ATOM 758 N N . ASP A 1 90 ? -2.226 7.361 -8.152 1.00 95.31 90 ASP A N 1
ATOM 759 C CA . ASP A 1 90 ? -3.371 7.627 -9.019 1.00 95.31 90 ASP A CA 1
ATOM 760 C C . ASP A 1 90 ? -4.326 8.610 -8.328 1.00 95.31 90 ASP A C 1
ATOM 762 O O . ASP A 1 90 ? -5.077 8.276 -7.411 1.00 95.31 90 ASP A O 1
ATOM 766 N N . VAL A 1 91 ? -4.302 9.861 -8.789 1.00 93.75 91 VAL A N 1
ATOM 767 C CA . VAL A 1 91 ? -5.131 10.943 -8.235 1.00 93.75 91 VAL A CA 1
ATOM 768 C C . VAL A 1 91 ? -6.627 10.664 -8.413 1.00 93.75 91 VAL A C 1
ATOM 770 O O . VAL A 1 91 ? -7.436 11.085 -7.585 1.00 93.75 91 VAL A O 1
ATOM 773 N N . SER A 1 92 ? -7.017 9.970 -9.485 1.00 94.75 92 SER A N 1
ATOM 774 C CA . SER A 1 92 ? -8.416 9.617 -9.728 1.00 94.75 92 SER A CA 1
ATOM 775 C C . SER A 1 92 ? -8.898 8.535 -8.763 1.00 94.75 92 SER A C 1
ATOM 777 O O . SER A 1 92 ? -10.037 8.600 -8.302 1.00 94.75 92 SER A O 1
ATOM 779 N N . ALA A 1 93 ? -8.023 7.598 -8.390 1.00 94.31 93 ALA A N 1
ATOM 780 C CA . ALA A 1 93 ? -8.305 6.607 -7.362 1.00 94.31 93 ALA A CA 1
ATOM 781 C C . ALA A 1 93 ? -8.437 7.271 -5.984 1.00 94.31 93 ALA A C 1
ATOM 783 O O . ALA A 1 93 ? -9.448 7.085 -5.317 1.00 94.31 93 ALA A O 1
ATOM 784 N N . VAL A 1 94 ? -7.494 8.137 -5.590 1.00 92.62 94 VAL A N 1
ATOM 785 C CA . VAL A 1 94 ? -7.549 8.844 -4.292 1.00 92.62 94 VAL A CA 1
ATOM 786 C C . VAL A 1 94 ? -8.856 9.628 -4.114 1.00 92.62 94 VAL A C 1
ATOM 788 O O . VAL A 1 94 ? -9.448 9.601 -3.036 1.00 92.62 94 VAL A O 1
ATOM 791 N N . LYS A 1 95 ? -9.362 10.270 -5.175 1.00 93.81 95 LYS A N 1
ATOM 792 C CA . LYS A 1 95 ? -10.654 10.981 -5.149 1.00 93.81 95 LYS A CA 1
ATOM 793 C C . LYS A 1 95 ? -11.862 10.078 -4.882 1.00 93.81 95 LYS A C 1
ATOM 795 O O . LYS A 1 95 ? -12.874 10.582 -4.419 1.00 93.81 95 LYS A O 1
ATOM 800 N N . GLN A 1 96 ? -11.781 8.782 -5.179 1.00 92.81 96 GLN A N 1
ATOM 801 C CA . GLN A 1 96 ? -12.858 7.819 -4.907 1.00 92.81 96 GLN A CA 1
ATOM 802 C C . GLN A 1 96 ? -12.864 7.330 -3.450 1.00 92.81 96 GLN A C 1
ATOM 804 O O . GLN A 1 96 ? -13.836 6.712 -3.020 1.00 92.81 96 GLN A O 1
ATOM 809 N N . ILE A 1 97 ? -11.777 7.567 -2.707 1.00 90.06 97 ILE A N 1
ATOM 810 C CA . ILE A 1 97 ? -11.615 7.129 -1.313 1.00 90.06 97 ILE A CA 1
ATOM 811 C C . ILE A 1 97 ? -12.225 8.143 -0.335 1.00 90.06 97 ILE A C 1
ATOM 813 O O . ILE A 1 97 ? -12.705 7.742 0.726 1.00 90.06 97 ILE A O 1
ATOM 817 N N . GLN A 1 98 ? -12.209 9.432 -0.697 1.00 76.50 98 GLN A N 1
ATOM 818 C CA . GLN A 1 98 ? -12.838 10.527 0.056 1.00 76.50 98 GLN A CA 1
ATOM 819 C C . GLN A 1 98 ? -14.368 10.345 0.070 1.00 76.50 98 GLN A C 1
ATOM 821 O O . GLN A 1 98 ? -14.960 10.246 1.1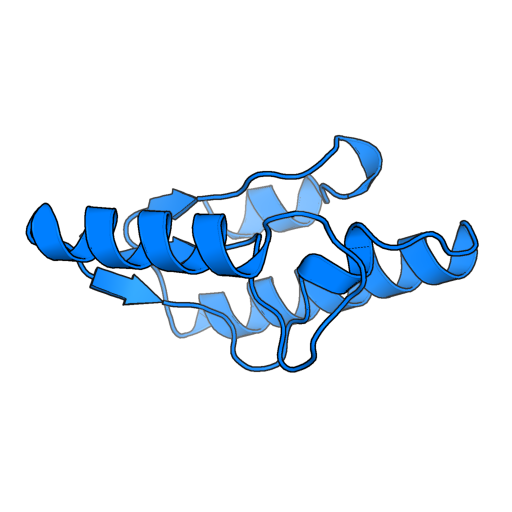73 1.00 76.50 98 GLN A O 1
#

Sequence (98 aa):
MKFFLSFLQSPVRHPVPAYDFWEHYLKNGIKEAGHEWMECPDVDWAKGLVPQSVDMLNQWRADAWEQTINYLKNNRPDVFLSYLYPHQVDVSAVKQIQ

Radius of gyration: 13.29 Å; chains: 1; bounding box: 33×23×39 Å

Foldseek 3Di:
DEEEEQALDAPDDDPDPCSVVVVVVVQVVCVVVVHHYDYLNPQGRCVLVDDDDPVVNVVSLVVRLVSVLVVCVVPQGPHYDYDDDPVSDDPVSVVSND

Secondary structure (DSSP, 8-state):
-EEEEESS--SS--S-TTHHHHHHHHHHHHHHTT-EEE--TT--SGGGGS---HHHHHHHHHHHHHHHHHHHHHS--SEEEE---GGG--HHHHHHH-

pLDDT: mean 94.33, std 3.58, range [76.5, 98.44]

=== Feature glossary ===
A reading guide for the features in this record.

Start from the sequence.

  · Sequence gives the chain of amino acids in standard one-letter code (A=alanine, C=cysteine, …, Y=tyrosine), read N→C. It is the only feature that is directly encoded by the gene; all structural features are derived from the folded form of this sequence.

Fold it, and you get atomic coordinates and the backbone conformation that goes with them.

  · The mmCIF table is the protein's shape written out atom by atom. For each backbone N, Cα, C, and carbonyl O, it records an (x, y, z) coordinate triple in Å plus the residue type, chain letter, and residue number.

  · Backbone dihedral angles. Every residue except chain termini has a φ (preceding-C → N → Cα → C) and a ψ (N → Cα → C → next-N). They are reported in degrees following the IUPAC sign convention. Secondary structure is essentially a statement about which (φ, ψ) basin each residue occupies.

  · DSSP 8-state secondary structure assigns each residue one of H (α-helix), G (3₁₀-helix), I (π-helix), E (extended β-strand), B (isolated β-bridge), T (hydrogen-bonded turn), S (bend), or '-' (coil). The assignment is computed from backbone hydrogen-bond geometry via the Kabsch–Sander algorithm.

  · P-SEA three-state annotation labels each residue as helix, strand, or coil based purely on the geometry of the Cα trace. It serves as a fallback when the full backbone (and thus DSSP) is unavailable.

Summarize the fold with a handful of shape descriptors and a per-residue structural alphabet.

  · Radius of gyration (Rg) is the root-mean-squar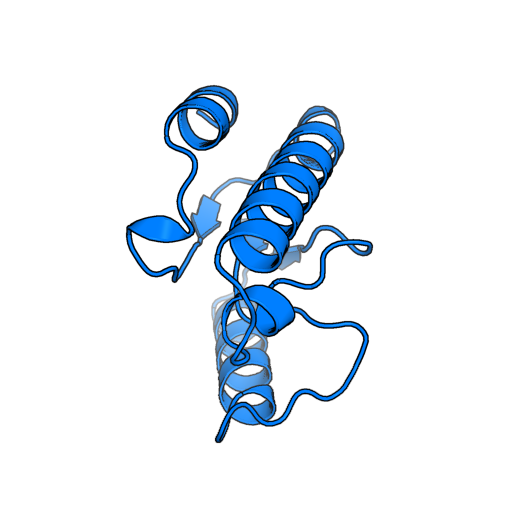e distance of Cα atoms from their centroid — a single number for overall size and compactness. A globular domain of N residues has Rg ≈ 2.2·N^0.38 Å; an extended or disordered chain has a much larger Rg. The Cα contact count is the number of residue pairs whose Cα atoms are within 8 Å and are more than four positions apart in sequence — a standard proxy for tertiary packing density. The bounding box is the smallest axis-aligned box enclosing all Cα atoms.

  · Foldseek's 3Di representation compresses backbone geometry into a per-residue letter drawn from a learned twenty-state alphabet. It captures the tertiary interaction pattern around each residue — which residues are packed against it in space, regardless of where they are in sequence.

  · Accessible surface area quantifies burial. A residue with SASA near zero is packed into the hydrophobic core; one with SASA >100 Å² sits on the surface. Computed here via the Shrake–Rupley numerical algorithm with a 1.4 Å probe.

Ask how reliable the model is.

  · For AlphaFold models, the B-factor field carries pLDDT — the model's own estimate of local accuracy on a 0–100 scale. Regions with pLDDT<50 should be treated as essentially unmodeled; they often correspond to intrinsically disordered segments.

  · For experimental (PDB) structures, the B-factor (temperature factor) quantifies the positional spread of each atom in the crystal — a combination of thermal vibration and static disorder — in units of Å². High B-factors mark flexible loops or poorly resolved regions; low B-factors mark the rigid, well-ordered core.

  · PAE(i, j) answers: if I align the predicted and true structures on residue i, how far off (in Å) do I expect residue j to be? A block-diagonal PAE matrix with low values on the blocks and high values off-diagonal is the signature of a multi-domain protein with confidently predicted domains but uncertain inter-domain orientation.

Place it in context: what it resembles, what it is annotated as, and how it looks.

  · Structural nearest neighbors (via Foldseek easy-search vs the PDB). Reported per hit: target PDB id, E-value, and alignment TM-score. A TM-score above ~0.5 is the conventional threshold for 'same fold'.

  · Functional annotations link the protein to curated databases. InterPro entries identify conserved domains and families by matching the sequence against member-database signatures (Pfam, PROSITE, CDD, …). Gene Ontology (GO) terms describe molecular function, biological process, and cellular component in a controlled vocabulary. CATH places the structure in a hierarchical fold classification (Class/Architecture/Topology/Homologous-superfamily). The organism is the source species.

  · Plot images: a contact map (which residues are close in 3D, as an N×N binary image), a Ramachandran scatter (backbone torsion angles, revealing secondary-structure composition at a glance), and — for AlphaFold structures — a PAE heatmap (pairwise prediction confidence).

  · Structure images are PyMOL renders from six orthogonal camera directions. Cartoon representation draws helices as coils and strands as arrows; sticks shows the backbone as bonds; surface shows the solvent-excluded envelope. Rainbow coloring maps sequence position to hue (blue→red, N→C); chain coloring assigns a distinct color per polypeptide.